Protein AF-A0A5E4L149-F1 (afdb_monomer_lite)

pLDDT: mean 84.75, std 7.51, range [49.41, 94.06]

Sequence (119 aa):
MISSSHLLYGTLYGFGNYLLVMFIYLGIAVGMHELGHILFAKYHRLEYRILFEKGNLRIAADWEKLGSKKVYGNMLGIVFGLLPVVIAGWLYHTPIFLLLYLFACYDDFGAVVKELQKF

Foldseek 3Di:
DCPPVNVVVVVVVVVVVLVVLLVVLLVVLLVQLQVLLVVVCVVVVWDWDFDQPPNHTHIDTPLVVVPVCSLVSLVSSNVRSVVSVVVSCVVPVCPVSVVSNCVNSVVSVVVNVVVVVVD

Radius of gyration: 18.38 Å; chains: 1; bounding box: 43×29×63 Å

Secondary structure (DSSP, 8-state):
---HHHHHHHHHHHHHHHHHHHHHHHHHHHHHHHHHHHHHHHHTT--EEEEEETTEEEEEE-GGGGGGGHHHHHHHHHHHHHHHHHHHHHHH--HHHHHHHHHHTHHHHHHHHHHHTT-

Structure (mmCIF, N/CA/C/O backbone):
data_AF-A0A5E4L149-F1
#
_entry.id   AF-A0A5E4L149-F1
#
loop_
_atom_site.group_PDB
_atom_site.id
_atom_site.type_symbol
_atom_site.label_atom_id
_atom_site.label_alt_id
_atom_site.label_comp_id
_atom_site.label_asym_id
_atom_site.label_entity_id
_atom_site.label_seq_id
_atom_site.pdbx_PDB_ins_code
_atom_site.Cartn_x
_atom_site.Cartn_y
_atom_site.Cartn_z
_atom_site.occupancy
_atom_site.B_iso_or_equiv
_atom_site.auth_seq_id
_atom_site.auth_comp_id
_atom_site.auth_asym_id
_atom_site.auth_atom_id
_atom_site.pdbx_PDB_model_num
ATOM 1 N N . MET A 1 1 ? 20.214 4.523 -41.332 1.00 49.41 1 MET A N 1
ATOM 2 C CA . MET A 1 1 ? 19.079 3.624 -41.024 1.00 49.41 1 MET A CA 1
ATOM 3 C C . MET A 1 1 ? 19.344 2.988 -39.672 1.00 49.41 1 MET A C 1
ATOM 5 O O . MET A 1 1 ? 20.325 2.267 -39.551 1.00 49.41 1 MET A O 1
ATOM 9 N N . ILE A 1 2 ? 18.544 3.293 -38.649 1.00 55.44 2 ILE A N 1
ATOM 10 C CA . ILE A 1 2 ? 18.578 2.530 -37.393 1.00 55.44 2 ILE A CA 1
ATOM 11 C C . ILE A 1 2 ? 17.989 1.157 -37.725 1.00 55.44 2 ILE A C 1
ATOM 13 O O . ILE A 1 2 ? 16.861 1.086 -38.209 1.00 55.44 2 ILE A O 1
ATOM 17 N N . SER A 1 3 ? 18.773 0.090 -37.555 1.00 68.56 3 SER A N 1
ATOM 18 C CA . SER A 1 3 ? 18.294 -1.278 -37.787 1.00 68.56 3 SER A CA 1
ATOM 19 C C . SER A 1 3 ? 17.067 -1.547 -36.916 1.00 68.56 3 SER A C 1
ATOM 21 O O . SER A 1 3 ? 17.052 -1.184 -35.739 1.00 68.56 3 SER A O 1
ATOM 23 N N . SER A 1 4 ? 16.059 -2.221 -37.463 1.00 70.56 4 SER A N 1
ATOM 24 C CA . SER A 1 4 ? 14.845 -2.641 -36.750 1.00 70.56 4 SER A CA 1
ATOM 25 C C . SER A 1 4 ? 15.167 -3.429 -35.472 1.00 70.56 4 SER A C 1
ATOM 27 O O . SER A 1 4 ? 14.435 -3.339 -34.490 1.00 70.56 4 SER A O 1
ATOM 29 N N . SER A 1 5 ? 16.308 -4.129 -35.444 1.00 72.19 5 SER A N 1
ATOM 30 C CA . SER A 1 5 ? 16.833 -4.779 -34.241 1.00 72.19 5 SER A CA 1
ATOM 31 C C . SER A 1 5 ? 17.185 -3.781 -33.129 1.00 72.19 5 SER A C 1
ATOM 33 O O . SER A 1 5 ? 16.798 -3.998 -31.987 1.00 72.19 5 SER A O 1
ATOM 35 N N . HIS A 1 6 ? 17.839 -2.654 -33.432 1.00 73.69 6 HIS A N 1
ATOM 36 C CA . HIS A 1 6 ? 18.181 -1.628 -32.434 1.00 73.69 6 HIS A CA 1
ATOM 37 C C . HIS A 1 6 ? 16.946 -0.940 -31.841 1.00 73.69 6 HIS A C 1
ATOM 39 O O . HIS A 1 6 ? 16.931 -0.647 -30.646 1.00 73.69 6 HIS A O 1
ATOM 45 N N . LEU A 1 7 ? 15.904 -0.728 -32.650 1.00 77.94 7 LEU A N 1
ATOM 46 C CA . LEU A 1 7 ? 14.608 -0.240 -32.171 1.00 77.94 7 LEU A CA 1
ATOM 47 C C . LEU A 1 7 ? 13.953 -1.247 -31.218 1.00 77.94 7 LEU A C 1
ATOM 49 O O . LEU A 1 7 ? 13.569 -0.872 -30.115 1.00 77.94 7 LEU A O 1
ATOM 53 N N . LEU A 1 8 ? 13.909 -2.529 -31.594 1.00 84.31 8 LEU A N 1
ATOM 54 C CA . LEU A 1 8 ? 13.348 -3.595 -30.761 1.00 84.31 8 LEU A CA 1
ATOM 55 C C . LEU A 1 8 ? 14.079 -3.724 -29.413 1.00 84.31 8 LEU A C 1
ATOM 57 O O . LEU A 1 8 ? 13.435 -3.773 -28.367 1.00 84.31 8 LEU A O 1
ATOM 61 N N . TYR A 1 9 ? 15.417 -3.737 -29.424 1.00 84.38 9 TYR A N 1
ATOM 62 C CA . TYR A 1 9 ? 16.218 -3.805 -28.198 1.00 84.38 9 TYR A CA 1
ATOM 63 C C . TYR A 1 9 ? 15.998 -2.582 -27.304 1.00 84.38 9 TYR A C 1
ATOM 65 O O . TYR A 1 9 ? 15.835 -2.740 -26.096 1.00 84.38 9 TYR A O 1
ATOM 73 N N . GLY A 1 10 ? 15.940 -1.379 -27.884 1.00 82.44 10 GLY A N 1
ATOM 74 C CA . GLY A 1 10 ? 15.657 -0.153 -27.139 1.00 82.44 10 GLY A CA 1
ATOM 75 C C . GLY A 1 10 ? 14.277 -0.175 -26.479 1.00 82.44 10 GLY A C 1
ATOM 76 O O . GLY A 1 10 ? 14.153 0.155 -25.299 1.00 82.44 10 GLY A O 1
ATOM 77 N N . THR A 1 11 ? 13.248 -0.631 -27.200 1.00 85.38 11 THR A N 1
ATOM 78 C CA . THR A 1 11 ? 11.885 -0.753 -26.663 1.00 85.38 11 THR A CA 1
ATOM 79 C C . THR A 1 11 ? 11.797 -1.799 -25.554 1.00 85.38 11 THR A C 1
ATOM 81 O O . THR A 1 11 ? 11.227 -1.515 -24.503 1.00 85.38 11 THR A O 1
ATOM 84 N N . LEU A 1 12 ? 12.387 -2.985 -25.742 1.00 89.06 12 LEU A N 1
ATOM 85 C CA . LEU A 1 12 ? 12.387 -4.042 -24.724 1.00 89.06 12 LEU A CA 1
ATOM 86 C C . LEU A 1 12 ? 13.146 -3.624 -23.463 1.00 89.06 12 LEU A C 1
ATOM 88 O O . LEU A 1 12 ? 12.686 -3.890 -22.356 1.00 89.06 12 LEU A O 1
ATOM 92 N N . TYR A 1 13 ? 14.275 -2.935 -23.619 1.00 87.56 13 TYR A N 1
ATOM 93 C CA . TYR A 1 13 ? 15.050 -2.418 -22.496 1.00 87.56 13 TYR A CA 1
ATOM 94 C C . TYR A 1 13 ? 14.277 -1.346 -21.716 1.00 87.56 13 TYR A C 1
ATOM 96 O O . TYR A 1 13 ? 14.188 -1.412 -20.490 1.00 87.56 13 TYR A O 1
ATOM 104 N N . GLY A 1 14 ? 13.655 -0.393 -22.421 1.00 84.81 14 GLY A N 1
ATOM 105 C CA . GLY A 1 14 ? 12.804 0.623 -21.801 1.00 84.81 14 GLY A CA 1
ATOM 106 C C . GLY A 1 14 ? 11.612 0.013 -21.060 1.00 84.81 14 GLY A C 1
ATOM 107 O O . GLY A 1 14 ? 11.343 0.375 -19.916 1.00 84.81 14 GLY A O 1
ATOM 108 N N . PHE A 1 15 ? 10.947 -0.968 -21.673 1.00 86.81 15 PHE A N 1
ATOM 109 C CA . PHE A 1 15 ? 9.833 -1.684 -21.056 1.00 86.81 15 PHE A CA 1
ATOM 110 C C . PHE A 1 15 ? 10.268 -2.516 -19.840 1.00 86.81 15 PHE A C 1
ATOM 112 O O . PHE A 1 15 ? 9.608 -2.484 -18.805 1.00 86.81 15 PHE A O 1
ATOM 119 N N . GLY A 1 16 ? 11.405 -3.211 -19.917 1.00 87.88 16 GLY A N 1
ATOM 120 C CA . GLY A 1 16 ? 11.958 -3.966 -18.791 1.00 87.88 16 GLY A CA 1
ATOM 121 C C . GLY A 1 16 ? 12.297 -3.070 -17.597 1.00 87.88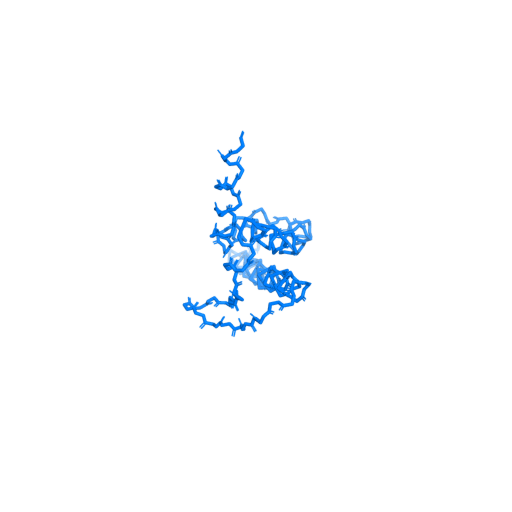 16 GLY A C 1
ATOM 122 O O . GLY A 1 16 ? 11.913 -3.376 -16.470 1.00 87.88 16 GLY A O 1
ATOM 123 N N . ASN A 1 17 ? 12.936 -1.923 -17.843 1.00 87.06 17 ASN A N 1
ATOM 124 C CA . ASN A 1 17 ? 13.211 -0.936 -16.796 1.00 87.06 17 ASN A CA 1
ATOM 125 C C . ASN A 1 17 ? 11.924 -0.368 -16.190 1.00 87.06 17 ASN A C 1
ATOM 127 O O . ASN A 1 17 ? 11.839 -0.221 -14.973 1.00 87.06 17 ASN A O 1
ATOM 131 N N . TYR A 1 18 ? 10.911 -0.095 -17.016 1.00 85.06 18 TYR A N 1
ATOM 132 C CA . TYR A 1 18 ? 9.597 0.339 -16.545 1.00 85.06 18 TYR A CA 1
ATOM 133 C C . TYR A 1 18 ? 8.971 -0.686 -15.589 1.00 85.06 18 TYR A C 1
ATOM 135 O O . TYR A 1 18 ? 8.551 -0.327 -14.489 1.00 85.06 18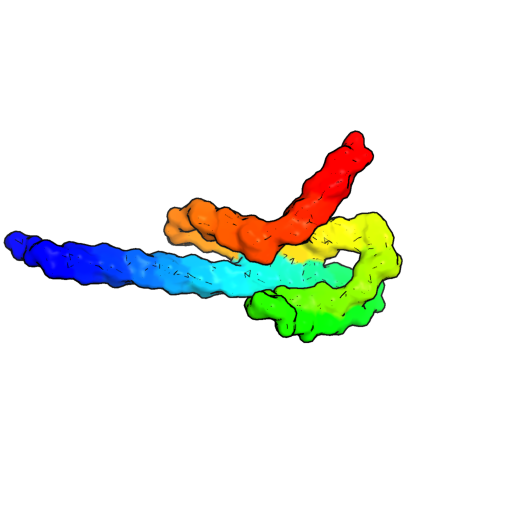 TYR A O 1
ATOM 143 N N . LEU A 1 19 ? 8.966 -1.971 -15.967 1.00 87.75 19 LEU A N 1
ATOM 144 C CA . LEU A 1 19 ? 8.449 -3.051 -15.122 1.00 87.75 19 LEU A CA 1
ATOM 145 C C . LEU A 1 19 ? 9.236 -3.199 -13.815 1.00 87.75 19 LEU A C 1
ATOM 147 O O . LEU A 1 19 ? 8.633 -3.406 -12.763 1.00 87.75 19 LEU A O 1
ATOM 151 N N . LEU A 1 20 ? 10.564 -3.070 -13.861 1.00 88.94 20 LEU A N 1
ATOM 152 C CA . LEU A 1 20 ? 11.414 -3.163 -12.675 1.00 88.94 20 LEU A CA 1
ATOM 153 C C . LEU A 1 20 ? 11.137 -2.022 -11.689 1.00 88.94 20 LEU A C 1
ATOM 155 O O . LEU A 1 20 ? 10.948 -2.271 -10.499 1.00 88.94 20 LEU A O 1
ATOM 159 N N . VAL A 1 21 ? 11.070 -0.781 -12.181 1.00 86.75 21 VAL A N 1
ATOM 160 C CA . VAL A 1 21 ? 10.717 0.390 -11.363 1.00 86.75 21 VAL A CA 1
ATOM 161 C C . VAL A 1 21 ? 9.339 0.193 -10.740 1.00 86.75 21 VAL A C 1
ATOM 163 O O . VAL A 1 21 ? 9.172 0.378 -9.536 1.00 86.75 21 VAL A O 1
ATOM 166 N N . MET A 1 22 ? 8.368 -0.253 -11.537 1.00 86.38 22 MET A N 1
ATOM 167 C CA . MET A 1 22 ? 7.018 -0.541 -11.065 1.00 86.38 22 MET A CA 1
ATOM 168 C C . MET A 1 22 ? 7.020 -1.590 -9.943 1.00 86.38 22 MET A C 1
ATOM 170 O O . MET A 1 22 ? 6.383 -1.384 -8.916 1.00 86.38 22 MET A O 1
ATOM 174 N N . PHE A 1 23 ? 7.770 -2.684 -10.090 1.00 87.38 23 PHE A N 1
ATOM 175 C CA . PHE A 1 23 ? 7.872 -3.722 -9.062 1.00 87.38 23 PHE A CA 1
ATOM 176 C C . PHE A 1 23 ? 8.484 -3.199 -7.754 1.00 87.38 23 PHE A C 1
ATOM 178 O O . PHE A 1 23 ? 7.941 -3.450 -6.677 1.00 87.38 23 PHE A O 1
ATOM 185 N N . ILE A 1 24 ? 9.576 -2.431 -7.839 1.00 89.44 24 ILE A N 1
ATOM 186 C CA . ILE A 1 24 ? 10.251 -1.855 -6.665 1.00 89.44 24 ILE A CA 1
ATOM 187 C C . ILE A 1 24 ? 9.298 -0.947 -5.892 1.00 89.44 24 ILE A C 1
ATOM 189 O O . ILE A 1 24 ? 9.123 -1.118 -4.685 1.00 89.44 24 ILE A O 1
ATOM 193 N N . TYR A 1 25 ? 8.652 -0.005 -6.580 1.00 88.25 25 TYR A N 1
ATOM 194 C CA . TYR A 1 25 ? 7.722 0.890 -5.910 1.00 88.25 25 TYR A CA 1
ATOM 195 C C . TYR A 1 25 ? 6.529 0.125 -5.341 1.00 88.25 25 TYR A C 1
ATOM 197 O O . TYR A 1 25 ? 6.051 0.508 -4.275 1.00 88.25 25 TYR A O 1
ATOM 205 N N . LEU A 1 26 ? 6.043 -0.942 -5.999 1.00 89.31 26 LEU A N 1
ATOM 206 C CA . LEU A 1 26 ? 4.907 -1.722 -5.489 1.00 89.31 26 LEU A CA 1
ATOM 207 C C . LEU A 1 26 ? 5.270 -2.363 -4.153 1.00 89.31 26 LEU A C 1
ATOM 209 O O . LEU A 1 26 ? 4.501 -2.279 -3.200 1.00 89.31 26 LEU A O 1
ATOM 213 N N . GLY A 1 27 ? 6.472 -2.937 -4.072 1.00 89.38 27 GLY A N 1
ATOM 214 C CA . GLY A 1 27 ? 7.009 -3.480 -2.830 1.00 89.38 27 GLY A CA 1
ATOM 215 C C . GLY A 1 27 ? 7.102 -2.423 -1.728 1.00 89.38 27 GLY A C 1
ATOM 216 O O . GLY A 1 27 ? 6.700 -2.686 -0.597 1.00 89.38 27 GLY A O 1
ATOM 217 N N . ILE A 1 28 ? 7.560 -1.209 -2.054 1.00 91.38 28 ILE A N 1
ATOM 218 C CA . ILE A 1 28 ? 7.614 -0.094 -1.094 1.00 91.38 28 ILE A CA 1
ATOM 219 C C . ILE A 1 28 ? 6.203 0.317 -0.650 1.00 91.38 28 ILE A C 1
ATOM 221 O O . ILE A 1 28 ? 5.977 0.507 0.542 1.00 91.38 28 ILE A O 1
ATOM 225 N N . ALA A 1 29 ? 5.250 0.428 -1.579 1.00 91.69 29 ALA A N 1
ATOM 226 C CA . ALA A 1 29 ? 3.864 0.792 -1.291 1.00 91.69 29 ALA A CA 1
ATOM 227 C C . ALA A 1 29 ? 3.198 -0.216 -0.348 1.00 91.69 29 ALA A C 1
ATOM 229 O O . ALA A 1 29 ? 2.639 0.179 0.671 1.00 91.69 29 ALA A O 1
ATOM 230 N N . VAL A 1 30 ? 3.317 -1.514 -0.642 1.00 90.25 30 VAL A N 1
ATOM 231 C CA . VAL A 1 30 ? 2.793 -2.587 0.216 1.00 90.25 30 VAL A CA 1
ATOM 232 C C . VAL A 1 30 ? 3.520 -2.610 1.563 1.00 90.25 30 VAL A C 1
ATOM 234 O O . VAL A 1 30 ? 2.885 -2.711 2.606 1.00 90.25 30 VAL A O 1
ATOM 237 N N . GLY A 1 31 ? 4.843 -2.430 1.580 1.00 90.69 31 GLY A N 1
ATOM 238 C CA . GLY A 1 31 ? 5.602 -2.339 2.827 1.00 90.69 31 GLY A CA 1
ATOM 239 C C . GLY A 1 31 ? 5.143 -1.176 3.712 1.00 90.69 31 GLY A C 1
ATOM 240 O O . GLY A 1 31 ? 4.942 -1.351 4.912 1.00 90.69 31 GLY A O 1
ATOM 241 N N . MET A 1 32 ? 4.921 0.004 3.128 1.00 94.06 32 MET A N 1
ATOM 242 C CA . MET A 1 32 ? 4.376 1.157 3.849 1.00 94.06 32 MET A CA 1
ATOM 243 C C . MET A 1 32 ? 2.928 0.938 4.285 1.00 94.06 32 MET A C 1
ATOM 245 O O . MET A 1 32 ? 2.564 1.348 5.385 1.00 94.06 32 MET A O 1
ATOM 249 N N . HIS A 1 33 ? 2.124 0.252 3.477 1.00 93.88 33 HIS A N 1
ATOM 250 C CA . HIS A 1 33 ? 0.767 -0.133 3.840 1.00 93.88 33 HIS A CA 1
ATOM 251 C C . HIS A 1 33 ? 0.744 -0.987 5.116 1.00 93.88 33 HIS A C 1
ATOM 253 O O . HIS A 1 33 ? 0.089 -0.630 6.096 1.00 93.88 33 HIS A O 1
ATOM 259 N N . GLU A 1 34 ? 1.543 -2.055 5.157 1.00 90.94 34 GLU A N 1
ATOM 260 C CA . GLU A 1 34 ? 1.665 -2.909 6.342 1.00 90.94 34 GLU A CA 1
ATOM 261 C C . GLU A 1 34 ? 2.276 -2.154 7.538 1.00 90.94 34 GLU A C 1
ATOM 263 O O . GLU A 1 34 ? 1.876 -2.372 8.682 1.00 90.94 34 GLU A O 1
ATOM 268 N N . LEU A 1 35 ? 3.186 -1.198 7.308 1.00 91.81 35 LEU A N 1
ATOM 269 C CA . LEU A 1 35 ? 3.671 -0.303 8.367 1.00 91.81 35 LEU A CA 1
ATOM 270 C C . LEU A 1 35 ? 2.542 0.542 8.977 1.00 91.81 35 LEU A C 1
ATOM 272 O O . LEU A 1 35 ? 2.543 0.753 10.190 1.00 91.81 35 LEU A O 1
ATOM 276 N N . GLY A 1 36 ? 1.566 0.987 8.181 1.00 92.19 36 GLY A N 1
ATOM 277 C CA . GLY A 1 36 ? 0.363 1.652 8.684 1.00 92.19 36 GLY A CA 1
ATOM 278 C C . GLY A 1 36 ? -0.419 0.759 9.653 1.00 92.19 36 GLY A C 1
ATOM 279 O O . GLY A 1 36 ? -0.748 1.190 10.761 1.00 92.19 36 GLY A O 1
ATOM 280 N N . HIS A 1 37 ? -0.616 -0.516 9.304 1.00 91.25 37 HIS A N 1
ATOM 281 C CA . HIS A 1 37 ? -1.240 -1.504 10.195 1.00 91.25 37 HIS A CA 1
ATOM 282 C C . HIS A 1 37 ? -0.449 -1.710 11.491 1.00 91.25 37 HIS A C 1
ATOM 284 O O . HIS A 1 37 ? -1.034 -1.712 12.577 1.00 91.25 37 HIS A O 1
ATOM 290 N N . ILE A 1 38 ? 0.884 -1.811 11.409 1.00 90.88 38 ILE A N 1
ATOM 291 C CA . ILE A 1 38 ? 1.763 -1.922 12.588 1.00 90.88 38 ILE A CA 1
ATOM 292 C C .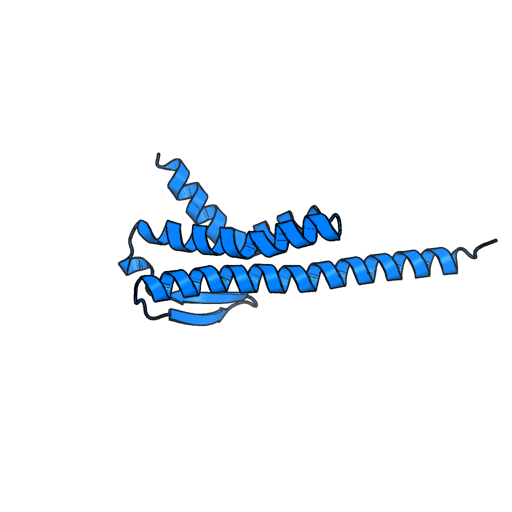 ILE A 1 38 ? 1.616 -0.704 13.500 1.00 90.88 38 ILE A C 1
ATOM 294 O O . ILE A 1 38 ? 1.474 -0.851 14.716 1.00 90.88 38 ILE A O 1
ATOM 298 N N . LEU A 1 39 ? 1.671 0.505 12.934 1.00 91.56 39 LEU A N 1
ATOM 299 C CA . LEU A 1 39 ? 1.572 1.744 13.702 1.00 91.56 39 LEU A CA 1
ATOM 300 C C . LEU A 1 39 ? 0.227 1.838 14.419 1.00 91.56 39 LEU A C 1
ATOM 302 O O . LEU A 1 39 ? 0.192 2.185 15.601 1.00 91.56 39 LEU A O 1
ATOM 306 N N . PHE A 1 40 ? -0.859 1.465 13.744 1.00 92.56 40 PHE A N 1
ATOM 307 C CA . PHE A 1 40 ? -2.189 1.449 14.337 1.00 92.56 40 PHE A CA 1
ATOM 308 C C . PHE A 1 40 ? -2.315 0.403 15.456 1.00 92.56 40 PHE A C 1
ATOM 310 O O . PHE A 1 40 ? -2.772 0.723 16.556 1.00 92.56 40 PHE A O 1
ATOM 317 N N . ALA A 1 41 ? -1.838 -0.826 15.226 1.00 90.12 41 ALA A N 1
ATOM 318 C CA . ALA A 1 41 ? -1.815 -1.876 16.243 1.00 90.12 41 ALA A CA 1
ATOM 319 C C . ALA A 1 41 ? -1.003 -1.450 17.477 1.00 90.12 41 ALA A C 1
ATOM 321 O O . ALA A 1 41 ? -1.469 -1.581 18.611 1.00 90.12 41 ALA A O 1
ATOM 322 N N . LYS A 1 42 ? 0.179 -0.855 17.266 1.00 90.62 42 LYS A N 1
ATOM 323 C CA . LYS A 1 42 ? 1.045 -0.347 18.337 1.00 90.62 42 LYS A CA 1
ATOM 324 C C . LYS A 1 42 ? 0.396 0.803 19.107 1.00 90.62 42 LYS A C 1
ATOM 326 O O . LYS A 1 42 ? 0.466 0.813 20.336 1.00 90.62 42 LYS A O 1
ATOM 331 N N . TYR A 1 43 ? -0.252 1.743 18.417 1.00 91.94 43 TYR A N 1
ATOM 332 C CA . TYR A 1 43 ? -0.978 2.852 19.045 1.00 91.94 43 TYR A CA 1
ATOM 333 C C . TYR A 1 43 ? -2.082 2.346 19.983 1.00 91.94 43 TYR A C 1
ATOM 335 O O . TYR A 1 43 ? -2.238 2.847 21.097 1.00 91.94 43 TYR A O 1
ATOM 343 N N . HIS A 1 44 ? -2.781 1.285 19.580 1.00 90.06 44 HIS A N 1
ATOM 344 C CA . HIS A 1 44 ? -3.822 0.642 20.380 1.00 90.06 44 HIS A CA 1
ATOM 345 C C . HIS A 1 44 ? -3.319 -0.443 21.344 1.00 90.06 44 HIS A C 1
ATOM 347 O O . HIS A 1 44 ? -4.134 -1.102 21.987 1.00 90.06 44 HIS A O 1
ATOM 353 N N . ARG A 1 45 ? -1.995 -0.607 21.491 1.00 89.75 45 ARG A N 1
ATOM 354 C CA . ARG A 1 45 ? -1.358 -1.623 22.352 1.00 89.75 45 ARG A CA 1
ATOM 355 C C . ARG A 1 45 ? -1.836 -3.051 22.065 1.00 89.75 45 ARG A C 1
ATOM 357 O O . ARG A 1 45 ? -1.944 -3.868 22.976 1.00 89.75 45 ARG A O 1
ATOM 364 N N . LEU A 1 46 ? -2.129 -3.346 20.803 1.00 89.00 46 LEU A N 1
ATOM 365 C CA . LEU A 1 46 ? -2.436 -4.698 20.363 1.00 89.00 46 LEU A CA 1
ATOM 366 C C . LEU A 1 46 ? -1.143 -5.476 20.143 1.00 89.00 46 LEU A C 1
ATOM 368 O O . LEU A 1 46 ? -0.179 -4.960 19.573 1.00 89.00 46 LEU A O 1
ATOM 372 N N . GLU A 1 47 ? -1.147 -6.742 20.549 1.00 86.88 47 GLU A N 1
ATOM 373 C CA . GLU A 1 47 ? -0.142 -7.686 20.078 1.00 86.88 47 GLU A CA 1
ATOM 374 C C . GLU A 1 47 ? -0.382 -7.946 18.591 1.00 86.88 47 GLU A C 1
ATOM 376 O O . GLU A 1 47 ? -1.494 -8.288 18.178 1.00 86.88 47 GLU A O 1
ATOM 381 N N . TYR A 1 48 ? 0.662 -7.762 17.787 1.00 86.31 48 TYR A N 1
ATOM 382 C CA . TYR A 1 48 ? 0.639 -8.044 16.361 1.00 86.31 48 TYR A CA 1
ATOM 383 C C . TYR A 1 48 ? 1.767 -9.006 15.997 1.00 86.31 48 TYR A C 1
ATOM 385 O O . TYR A 1 48 ? 2.827 -9.032 16.626 1.00 86.31 48 TYR A O 1
ATOM 393 N N . ARG A 1 49 ? 1.531 -9.808 14.964 1.00 87.25 49 ARG A N 1
ATOM 394 C CA . ARG A 1 49 ? 2.498 -10.722 14.365 1.00 87.25 49 ARG A CA 1
ATOM 395 C C . ARG A 1 49 ? 2.583 -10.429 12.879 1.00 87.25 49 ARG A C 1
ATOM 397 O O . ARG A 1 49 ? 1.567 -10.228 12.217 1.00 87.25 49 ARG A O 1
ATOM 404 N N . ILE A 1 50 ? 3.806 -10.420 12.368 1.00 86.00 50 ILE A N 1
ATOM 405 C CA . ILE A 1 50 ? 4.064 -10.335 10.935 1.00 86.00 50 ILE A CA 1
ATOM 406 C C . ILE A 1 50 ? 3.985 -11.760 10.398 1.00 86.00 50 ILE A C 1
ATOM 408 O O . ILE A 1 50 ? 4.775 -12.614 10.800 1.00 86.00 50 ILE A O 1
ATOM 412 N N . LEU A 1 51 ? 3.005 -12.027 9.543 1.00 86.44 51 LEU A N 1
ATOM 413 C CA . LEU A 1 51 ? 2.804 -13.326 8.917 1.00 86.44 51 LEU A CA 1
ATOM 414 C C . LEU A 1 51 ? 3.076 -13.216 7.421 1.00 86.44 51 LEU A C 1
ATOM 416 O O . LEU A 1 51 ? 2.790 -12.197 6.795 1.00 86.44 51 LEU A O 1
ATOM 420 N N . PHE A 1 52 ? 3.629 -14.281 6.852 1.00 80.56 52 PHE A N 1
ATOM 421 C CA . PHE A 1 52 ? 3.776 -14.419 5.412 1.00 80.56 52 PHE A CA 1
ATOM 422 C C . PHE A 1 52 ? 2.841 -15.533 4.950 1.00 80.56 52 PHE A C 1
ATOM 424 O O . PHE A 1 52 ? 3.129 -16.714 5.140 1.00 80.56 52 PHE A O 1
ATOM 431 N N . GLU A 1 53 ? 1.692 -15.162 4.393 1.00 76.12 53 GLU A N 1
ATOM 432 C CA . GLU A 1 53 ? 0.658 -16.106 3.974 1.00 76.12 53 GLU A CA 1
ATOM 433 C C . GLU A 1 53 ? 0.349 -15.923 2.491 1.00 76.12 53 GLU A C 1
ATOM 435 O O . GLU A 1 53 ? 0.106 -14.815 2.020 1.00 76.12 53 GLU A O 1
ATOM 440 N N . LYS A 1 54 ? 0.349 -17.033 1.740 1.00 71.88 54 LYS A N 1
ATOM 441 C CA . LYS A 1 54 ? 0.013 -17.068 0.303 1.00 71.88 54 LYS A CA 1
ATOM 442 C C . LYS A 1 54 ? 0.830 -16.094 -0.567 1.00 71.88 54 LYS A C 1
ATOM 444 O O . LYS A 1 54 ? 0.338 -15.623 -1.585 1.00 71.88 54 LYS A O 1
ATOM 449 N N . GLY A 1 55 ? 2.075 -15.811 -0.182 1.00 69.56 55 GLY A N 1
ATOM 450 C CA . GLY A 1 55 ? 2.950 -14.885 -0.909 1.00 69.56 55 GLY A CA 1
ATOM 451 C C . GLY A 1 55 ? 2.786 -13.411 -0.528 1.00 69.56 55 GLY A C 1
ATOM 452 O O . GLY A 1 55 ? 3.499 -12.581 -1.083 1.00 69.56 55 GLY A O 1
ATOM 453 N N . ASN A 1 56 ? 1.909 -13.089 0.430 1.00 67.12 56 ASN A N 1
ATOM 454 C CA . ASN A 1 56 ? 1.690 -11.732 0.919 1.00 67.12 56 ASN A CA 1
ATOM 455 C C . ASN A 1 56 ? 2.213 -11.575 2.353 1.00 67.12 56 ASN A C 1
ATOM 457 O O . ASN A 1 56 ? 1.994 -12.435 3.212 1.00 67.12 56 ASN A O 1
ATOM 461 N N . LEU A 1 57 ? 2.883 -10.451 2.613 1.00 73.50 57 LEU A N 1
ATOM 462 C CA . LEU A 1 57 ? 3.187 -10.000 3.968 1.00 73.50 57 LEU A CA 1
ATOM 463 C C . LEU A 1 57 ? 1.898 -9.431 4.570 1.00 73.50 57 LEU A C 1
ATOM 465 O O . LEU A 1 57 ? 1.289 -8.559 3.958 1.00 73.50 57 LEU A O 1
ATOM 469 N N . ARG A 1 58 ? 1.482 -9.920 5.738 1.00 76.81 58 ARG A N 1
ATOM 470 C CA . ARG A 1 58 ? 0.273 -9.454 6.418 1.00 76.81 58 ARG A CA 1
ATOM 471 C C . ARG A 1 58 ? 0.515 -9.261 7.904 1.00 76.81 58 ARG A C 1
ATOM 473 O O . ARG A 1 58 ? 1.098 -10.120 8.569 1.00 76.81 58 ARG A O 1
ATOM 480 N N . ILE A 1 59 ? -0.010 -8.171 8.450 1.00 83.00 59 ILE A N 1
ATOM 481 C CA . ILE A 1 59 ? -0.031 -7.935 9.894 1.00 83.00 59 ILE A CA 1
ATOM 482 C C . ILE A 1 59 ? -1.295 -8.530 10.517 1.00 83.00 59 ILE A C 1
ATOM 484 O O . ILE A 1 59 ? -2.411 -8.030 10.357 1.00 83.00 59 ILE A O 1
ATOM 488 N N . ALA A 1 60 ? -1.116 -9.613 11.268 1.00 82.69 60 ALA A N 1
ATOM 489 C CA . ALA A 1 60 ? -2.166 -10.188 12.093 1.00 82.69 60 ALA A CA 1
ATOM 490 C C . ALA A 1 60 ? -2.115 -9.559 13.485 1.00 82.69 60 ALA A C 1
ATOM 492 O O . ALA A 1 60 ? -1.148 -9.745 14.220 1.00 82.69 60 ALA A O 1
ATOM 493 N N . ALA A 1 61 ? -3.163 -8.835 13.858 1.00 83.50 61 ALA A N 1
ATOM 494 C CA . ALA A 1 61 ? -3.388 -8.375 15.220 1.00 83.50 61 ALA A CA 1
ATOM 495 C C . ALA A 1 61 ? -4.770 -8.842 15.684 1.00 83.50 61 ALA A C 1
ATOM 497 O O . ALA A 1 61 ? -5.607 -9.244 14.871 1.00 83.50 61 ALA A O 1
ATOM 498 N N . ASP A 1 62 ? -5.020 -8.777 16.990 1.00 84.25 62 ASP A N 1
ATOM 499 C CA . ASP A 1 62 ? -6.347 -9.016 17.562 1.00 84.25 62 ASP A CA 1
ATOM 500 C C . ASP A 1 62 ? -7.277 -7.828 17.256 1.00 84.25 62 ASP A C 1
ATOM 502 O O . ASP A 1 62 ? -7.589 -6.985 18.100 1.00 84.25 62 ASP A O 1
ATOM 506 N N . TRP A 1 63 ? -7.654 -7.722 15.982 1.00 81.94 63 TRP A N 1
ATOM 507 C CA . TRP A 1 63 ? -8.470 -6.643 15.443 1.00 81.94 63 TRP A CA 1
ATOM 508 C C . TRP A 1 63 ? -9.895 -6.647 16.014 1.00 81.94 63 TRP A C 1
ATOM 510 O O . TRP A 1 63 ? -10.568 -5.619 15.966 1.00 81.94 63 TRP A O 1
ATOM 520 N N . GLU A 1 64 ? -10.366 -7.774 16.557 1.00 81.56 64 GLU A N 1
ATOM 521 C CA . GLU A 1 64 ? -11.711 -7.903 17.131 1.00 81.56 64 GLU A CA 1
ATOM 522 C C . GLU A 1 64 ? -11.872 -7.063 18.399 1.00 81.56 64 GLU A C 1
ATOM 524 O O . GLU A 1 64 ? -12.926 -6.457 18.601 1.00 81.56 64 GLU A O 1
ATOM 529 N N . LYS A 1 65 ? -10.797 -6.894 19.183 1.00 83.81 65 LYS A N 1
ATOM 530 C CA . LYS A 1 65 ? -10.769 -5.980 20.341 1.00 83.81 65 LYS A CA 1
ATOM 531 C C . LYS A 1 65 ? -11.108 -4.529 19.998 1.00 83.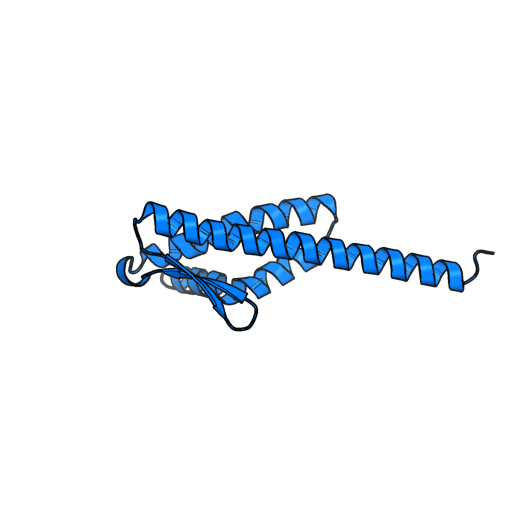81 65 LYS A C 1
ATOM 533 O O . LYS A 1 65 ? -11.481 -3.761 20.882 1.00 83.81 65 LYS A O 1
ATOM 538 N N . LEU A 1 66 ? -10.959 -4.131 18.736 1.00 83.56 66 LEU A N 1
ATOM 539 C CA . LEU A 1 66 ? -11.217 -2.767 18.283 1.00 83.56 66 LEU A CA 1
ATOM 540 C C . LEU A 1 66 ? -12.646 -2.550 17.776 1.00 83.56 66 LEU A C 1
ATOM 542 O O . LEU A 1 66 ? -13.043 -1.396 17.596 1.00 83.56 66 LEU A O 1
ATOM 546 N N . GLY A 1 67 ? -13.416 -3.616 17.537 1.00 84.06 67 GLY A N 1
ATOM 547 C CA . GLY A 1 67 ? -14.754 -3.523 16.952 1.00 84.06 67 GLY A CA 1
ATOM 548 C C . GLY A 1 67 ? -14.758 -2.692 15.663 1.00 84.06 67 GLY A C 1
ATOM 549 O O . GLY A 1 67 ? -13.972 -2.936 14.746 1.00 84.06 67 GLY A O 1
ATOM 550 N N . SER A 1 68 ? -15.601 -1.656 15.608 1.00 82.19 68 SER A N 1
ATOM 551 C CA . SER A 1 68 ? -15.698 -0.746 14.454 1.00 82.19 68 SER A CA 1
ATOM 552 C C . SER A 1 68 ? -14.420 0.055 14.182 1.00 82.19 68 SER A C 1
ATOM 554 O O . SER A 1 68 ? -14.181 0.468 13.049 1.00 82.19 68 SER A O 1
ATOM 556 N N . LYS A 1 69 ? -13.537 0.232 15.177 1.00 83.81 69 LYS A N 1
ATOM 557 C CA . LYS A 1 69 ? -12.297 1.005 14.998 1.00 83.81 69 LYS A CA 1
ATOM 558 C C . LYS A 1 69 ? -11.275 0.312 14.100 1.00 83.81 69 LYS A C 1
ATOM 560 O O . LYS A 1 69 ? -10.353 0.973 13.632 1.00 83.81 69 LYS A O 1
ATOM 565 N N . LYS A 1 70 ? -11.444 -0.985 13.815 1.00 85.38 70 LYS A N 1
ATOM 566 C CA . LYS A 1 70 ? -10.612 -1.734 12.861 1.00 85.38 70 LYS A CA 1
ATOM 567 C C . LYS A 1 70 ? -10.516 -1.038 11.499 1.00 85.38 70 LYS A C 1
ATOM 569 O O . LYS A 1 70 ? -9.456 -1.045 10.884 1.00 85.38 70 LYS A O 1
ATOM 574 N N . VAL A 1 71 ? -11.599 -0.397 11.055 1.00 88.19 71 VAL A N 1
ATOM 575 C CA . VAL A 1 71 ? -11.652 0.304 9.764 1.00 88.19 71 VAL A CA 1
ATOM 576 C C . VAL A 1 71 ? -10.622 1.431 9.695 1.00 88.19 71 VAL A C 1
ATOM 578 O O . VAL A 1 71 ? -10.012 1.624 8.648 1.00 88.19 71 VAL A O 1
ATOM 581 N N . TYR A 1 72 ? -10.337 2.112 10.809 1.00 88.44 72 TYR A N 1
ATOM 582 C CA . TYR A 1 72 ? -9.294 3.140 10.852 1.00 88.44 72 TYR A CA 1
ATOM 583 C C . TYR A 1 72 ? -7.884 2.568 10.672 1.00 88.44 72 TYR A C 1
ATOM 585 O O . TYR A 1 72 ? -7.036 3.252 10.106 1.00 88.44 72 TYR A O 1
ATOM 593 N N . GLY A 1 73 ? -7.638 1.322 11.088 1.00 89.00 73 GLY A N 1
ATOM 594 C CA . GLY A 1 73 ? -6.385 0.620 10.799 1.00 89.00 73 GLY A CA 1
ATOM 595 C C . GLY A 1 73 ? -6.203 0.400 9.301 1.00 89.00 73 GLY A C 1
ATOM 596 O O . GLY A 1 73 ? -5.185 0.796 8.740 1.00 89.00 73 GLY A O 1
ATOM 597 N N . ASN A 1 74 ? -7.251 -0.092 8.636 1.00 90.56 74 ASN A N 1
ATOM 598 C CA . ASN A 1 74 ? -7.272 -0.264 7.182 1.00 90.56 74 ASN A CA 1
ATOM 599 C C . ASN A 1 74 ? -7.103 1.068 6.440 1.00 90.56 74 ASN A C 1
ATOM 601 O O . ASN A 1 74 ? -6.323 1.156 5.495 1.00 90.56 74 ASN A O 1
ATOM 605 N N . MET A 1 75 ? -7.781 2.129 6.888 1.00 90.88 75 MET A N 1
ATOM 606 C CA . MET A 1 75 ? -7.597 3.470 6.326 1.00 90.88 75 MET A CA 1
ATOM 607 C C . MET A 1 75 ? -6.160 3.968 6.507 1.00 90.88 75 MET A C 1
ATOM 609 O O . MET A 1 75 ? -5.600 4.544 5.576 1.00 90.88 75 MET A O 1
ATOM 613 N N . LEU A 1 76 ? -5.543 3.734 7.671 1.00 92.81 76 LEU A N 1
ATOM 614 C CA . LEU A 1 76 ? -4.165 4.149 7.924 1.00 92.81 76 LEU A CA 1
ATOM 615 C C . LEU A 1 76 ? -3.179 3.401 7.020 1.00 92.81 76 LEU A C 1
ATOM 617 O O . LEU A 1 76 ? -2.314 4.041 6.423 1.00 92.81 76 LEU A O 1
ATOM 621 N N . GLY A 1 77 ? -3.344 2.084 6.861 1.00 91.25 77 GLY A N 1
ATOM 622 C CA . GLY A 1 77 ? -2.578 1.290 5.897 1.00 91.25 77 GLY A CA 1
ATOM 623 C C . GLY A 1 77 ? -2.708 1.845 4.478 1.00 91.25 77 GLY A C 1
ATOM 624 O O . GLY A 1 77 ? -1.706 2.156 3.831 1.00 91.25 77 GLY A O 1
ATOM 625 N N . ILE A 1 78 ? -3.940 2.099 4.025 1.00 91.69 78 ILE A N 1
ATOM 626 C CA . ILE A 1 78 ? -4.213 2.676 2.702 1.00 91.69 78 ILE A CA 1
ATOM 627 C C . ILE A 1 78 ? -3.476 4.004 2.500 1.00 91.69 78 ILE A C 1
ATOM 629 O O . ILE A 1 78 ? -2.807 4.171 1.480 1.00 91.69 78 ILE A O 1
ATOM 633 N N . VAL A 1 79 ? -3.577 4.931 3.457 1.00 91.88 79 VAL A N 1
ATOM 634 C CA . VAL A 1 79 ? -2.944 6.257 3.375 1.00 91.88 79 VAL A CA 1
ATOM 635 C C . VAL A 1 79 ? -1.422 6.142 3.306 1.00 91.88 79 VAL A C 1
ATOM 637 O O . VAL A 1 79 ? -0.794 6.817 2.489 1.00 91.88 79 VAL A O 1
ATOM 640 N N . PHE A 1 80 ? -0.821 5.267 4.115 1.00 93.12 80 PHE A N 1
ATOM 641 C CA . PHE A 1 80 ? 0.626 5.068 4.105 1.00 93.12 80 PHE A CA 1
ATOM 642 C C . PHE A 1 80 ? 1.122 4.443 2.799 1.00 93.12 80 PHE A C 1
ATOM 644 O O . PHE A 1 80 ? 2.125 4.900 2.255 1.00 93.12 80 PHE A O 1
ATOM 651 N N . GLY A 1 81 ? 0.426 3.439 2.263 1.00 90.06 81 GLY A N 1
ATOM 652 C CA . GLY A 1 81 ? 0.819 2.826 0.992 1.00 90.06 81 GLY A CA 1
ATOM 653 C C . GLY A 1 81 ? 0.523 3.699 -0.234 1.00 90.06 81 GLY A C 1
ATOM 654 O O . GLY A 1 81 ? 1.213 3.582 -1.245 1.00 90.06 81 GLY A O 1
ATOM 655 N N . LEU A 1 82 ? -0.427 4.639 -0.147 1.00 90.56 82 LEU A N 1
ATOM 656 C CA . LEU A 1 82 ? -0.699 5.606 -1.219 1.00 90.56 82 LEU A CA 1
ATOM 657 C C . LEU A 1 82 ? 0.437 6.615 -1.424 1.00 90.56 82 LEU A C 1
ATOM 659 O O . LEU A 1 82 ? 0.621 7.087 -2.543 1.00 90.56 82 LEU A O 1
ATOM 663 N N . LEU A 1 83 ? 1.214 6.942 -0.387 1.00 88.62 83 LEU A N 1
ATOM 664 C CA . LEU A 1 83 ? 2.323 7.899 -0.486 1.00 88.62 83 LEU A CA 1
ATOM 665 C C . LEU A 1 83 ? 3.349 7.484 -1.564 1.00 88.62 83 LEU A C 1
ATOM 667 O O . LEU A 1 83 ? 3.564 8.259 -2.500 1.00 88.62 83 LEU A O 1
ATOM 671 N N . PRO A 1 84 ? 3.927 6.264 -1.526 1.00 88.38 84 PRO A N 1
ATOM 672 C CA . PRO A 1 84 ? 4.772 5.761 -2.609 1.00 88.38 84 PRO A CA 1
ATOM 673 C C . PRO A 1 84 ? 4.076 5.715 -3.966 1.00 88.38 84 PRO A C 1
ATOM 675 O O . PRO A 1 84 ? 4.726 5.960 -4.977 1.00 88.38 84 PRO A O 1
ATOM 678 N N . VAL A 1 85 ? 2.771 5.427 -4.006 1.00 87.75 85 VAL A N 1
ATOM 679 C CA . VAL A 1 85 ? 1.990 5.370 -5.253 1.00 87.75 85 VAL A CA 1
ATOM 680 C C . VAL A 1 85 ? 1.890 6.725 -5.927 1.00 87.75 85 VAL A C 1
ATOM 682 O O . VAL A 1 85 ? 2.137 6.824 -7.127 1.00 87.75 85 VAL A O 1
ATOM 685 N N . VAL A 1 86 ? 1.597 7.775 -5.166 1.00 87.88 86 VAL A N 1
ATOM 686 C CA . VAL A 1 86 ? 1.534 9.144 -5.686 1.00 87.88 86 VAL A CA 1
ATOM 687 C C . VAL A 1 86 ? 2.917 9.614 -6.138 1.00 87.88 86 VAL A C 1
ATOM 689 O O . VAL A 1 86 ? 3.047 10.162 -7.232 1.00 87.88 86 VAL A O 1
ATOM 692 N N . ILE A 1 87 ? 3.961 9.351 -5.343 1.00 86.75 87 ILE A N 1
ATOM 693 C CA . ILE A 1 87 ? 5.343 9.729 -5.677 1.00 86.75 87 ILE A CA 1
ATOM 694 C C . ILE A 1 87 ? 5.806 9.020 -6.957 1.00 86.75 87 ILE A C 1
ATOM 696 O O . ILE A 1 87 ? 6.307 9.668 -7.876 1.00 86.75 87 ILE A O 1
ATOM 700 N N . ALA A 1 88 ? 5.593 7.706 -7.053 1.00 83.94 88 ALA A N 1
ATOM 701 C CA . ALA A 1 88 ? 5.934 6.921 -8.234 1.00 83.94 88 ALA A CA 1
ATOM 702 C C . ALA A 1 88 ? 5.138 7.363 -9.467 1.00 83.94 88 ALA A C 1
ATOM 704 O O . ALA A 1 88 ? 5.709 7.523 -10.546 1.00 83.94 88 ALA A O 1
ATOM 705 N N . GLY A 1 89 ? 3.833 7.594 -9.301 1.00 83.12 89 GLY A N 1
ATOM 706 C CA . GLY A 1 89 ? 2.947 8.056 -10.364 1.00 83.12 89 GLY A CA 1
ATOM 707 C C . GLY A 1 89 ? 3.383 9.404 -10.934 1.00 83.12 89 GLY A C 1
ATOM 708 O O . GLY A 1 89 ? 3.351 9.586 -12.149 1.00 83.12 89 GLY A O 1
ATOM 709 N N . TRP A 1 90 ? 3.862 10.316 -10.084 1.00 84.69 90 TRP A N 1
ATOM 710 C CA . TRP A 1 90 ? 4.389 11.612 -10.510 1.00 84.69 90 TRP A CA 1
ATOM 711 C C . TRP A 1 90 ? 5.750 11.493 -11.213 1.00 84.69 90 TRP A C 1
ATOM 713 O O . TRP A 1 90 ? 5.928 12.029 -12.306 1.00 84.69 90 TRP A O 1
ATOM 723 N N . LEU A 1 91 ? 6.693 10.745 -10.630 1.00 83.94 91 LEU A N 1
ATOM 724 C CA . LEU A 1 91 ? 8.056 10.612 -11.161 1.00 83.94 91 LEU A CA 1
ATOM 725 C C . LEU A 1 91 ? 8.129 9.811 -12.468 1.00 83.94 91 LEU A C 1
ATOM 727 O O . LEU A 1 91 ? 8.945 10.126 -13.331 1.00 83.94 91 LEU A O 1
ATOM 731 N N . TYR A 1 92 ? 7.288 8.785 -12.625 1.00 78.69 92 TYR A N 1
ATOM 732 C CA . TYR A 1 92 ? 7.401 7.812 -13.719 1.00 78.69 92 TYR A CA 1
ATOM 733 C C . TYR A 1 92 ? 6.155 7.724 -14.610 1.00 78.69 92 TYR A C 1
ATOM 735 O O . TYR A 1 92 ? 6.132 6.899 -15.522 1.00 78.69 92 TYR A O 1
ATOM 743 N N . HIS A 1 93 ? 5.133 8.562 -14.380 1.00 76.69 93 HIS A N 1
ATOM 744 C CA . HIS A 1 93 ? 3.891 8.596 -15.168 1.00 76.69 93 HIS A CA 1
ATOM 745 C C . HIS A 1 93 ? 3.266 7.199 -15.323 1.00 76.69 93 HIS A C 1
ATOM 747 O O . HIS A 1 93 ? 2.965 6.732 -16.423 1.00 76.69 93 HIS A O 1
ATOM 753 N N . THR A 1 94 ? 3.096 6.499 -14.200 1.00 70.12 94 THR A N 1
ATOM 754 C CA . THR A 1 94 ? 2.654 5.100 -14.149 1.00 70.12 94 THR A CA 1
ATOM 755 C C . THR A 1 94 ? 1.218 4.965 -13.625 1.00 70.12 94 THR A C 1
ATOM 757 O O . THR A 1 94 ? 1.007 4.569 -12.482 1.00 70.12 94 THR A O 1
ATOM 760 N N . PRO A 1 95 ? 0.173 5.224 -14.435 1.00 69.19 95 PRO A N 1
ATOM 761 C CA . PRO A 1 95 ? -1.218 5.089 -13.979 1.00 69.19 95 PRO A CA 1
ATOM 762 C C . PRO A 1 95 ? -1.583 3.644 -13.592 1.00 69.19 95 PRO A C 1
ATOM 764 O O . PRO A 1 95 ? -2.412 3.424 -12.712 1.00 69.19 95 PRO A O 1
ATOM 767 N N . ILE A 1 96 ? -0.908 2.653 -14.191 1.00 82.44 96 ILE A N 1
ATOM 768 C CA . ILE A 1 96 ? -1.035 1.224 -13.848 1.00 82.44 96 ILE A CA 1
ATOM 769 C C . ILE A 1 96 ? -0.650 0.964 -12.386 1.00 82.44 96 ILE A C 1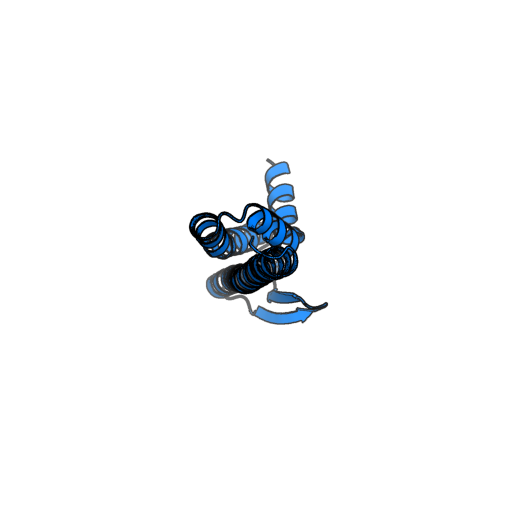
ATOM 771 O O . ILE A 1 96 ? -1.144 0.029 -11.764 1.00 82.44 96 ILE A O 1
ATOM 775 N N . PHE A 1 97 ? 0.197 1.812 -11.810 1.00 81.44 97 PHE A N 1
ATOM 776 C CA . PHE A 1 97 ? 0.728 1.616 -10.475 1.00 81.44 97 PHE A CA 1
ATOM 777 C C . PHE A 1 97 ? -0.343 1.713 -9.387 1.00 81.44 97 PHE A C 1
ATOM 779 O O . PHE A 1 97 ? -0.403 0.869 -8.493 1.00 81.44 97 PHE A O 1
ATOM 786 N N . LEU A 1 98 ? -1.255 2.678 -9.523 1.00 84.00 98 LEU A N 1
ATOM 787 C CA . LEU A 1 98 ? -2.417 2.794 -8.648 1.00 84.00 98 LEU A CA 1
ATOM 788 C C . LEU A 1 98 ? -3.310 1.553 -8.741 1.00 84.00 98 LEU A C 1
ATOM 790 O O . LEU A 1 98 ? -3.753 1.050 -7.715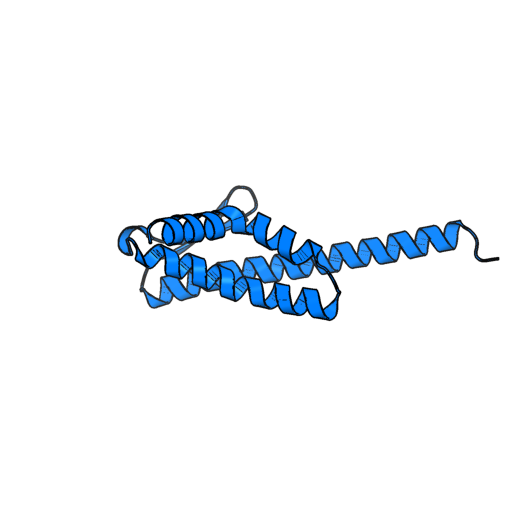 1.00 84.00 98 LEU A O 1
ATOM 794 N N . LEU A 1 99 ? -3.534 1.029 -9.950 1.00 86.75 99 LEU A N 1
ATOM 795 C CA . LEU A 1 99 ? -4.334 -0.183 -10.144 1.00 86.75 99 LEU A CA 1
ATOM 796 C C . LEU A 1 99 ? -3.692 -1.392 -9.458 1.00 86.75 99 LEU A C 1
ATOM 798 O O . LEU A 1 99 ? -4.376 -2.113 -8.740 1.00 86.75 99 LEU A O 1
ATOM 802 N N . LEU A 1 100 ? -2.384 -1.593 -9.630 1.00 87.81 100 LEU A N 1
ATOM 803 C CA . LEU A 1 100 ? -1.666 -2.695 -8.986 1.00 87.81 100 LEU A CA 1
ATOM 804 C C . LEU A 1 100 ? -1.704 -2.595 -7.461 1.00 87.81 100 LEU A C 1
ATOM 806 O O . LEU A 1 100 ? -1.909 -3.604 -6.791 1.00 87.81 100 LEU A O 1
ATOM 810 N N . TYR A 1 101 ? -1.559 -1.388 -6.917 1.00 88.69 101 TYR A N 1
ATOM 811 C CA . TYR A 1 101 ? -1.691 -1.163 -5.482 1.00 88.69 101 TYR A CA 1
ATOM 812 C C . TYR A 1 101 ? -3.114 -1.442 -4.975 1.00 88.69 101 TYR A C 1
ATOM 814 O O . TYR A 1 101 ? -3.286 -2.135 -3.975 1.00 88.69 101 TYR A O 1
ATOM 822 N N . LEU A 1 102 ? -4.144 -0.975 -5.691 1.00 87.19 102 LEU A N 1
ATOM 823 C CA . LEU A 1 102 ? -5.545 -1.267 -5.369 1.00 87.19 102 LEU A CA 1
ATOM 824 C C . LEU A 1 102 ? -5.827 -2.775 -5.368 1.00 87.19 102 LEU A C 1
ATOM 826 O O . LEU A 1 102 ? -6.536 -3.256 -4.489 1.00 87.19 102 LEU A O 1
ATOM 830 N N . PHE A 1 103 ? -5.256 -3.522 -6.318 1.00 87.81 103 PHE A N 1
ATOM 831 C CA . PHE A 1 103 ? -5.354 -4.983 -6.342 1.00 87.81 103 PHE A CA 1
ATOM 832 C C . PHE A 1 103 ? -4.625 -5.634 -5.164 1.00 87.81 103 PHE A C 1
ATOM 834 O O . PHE A 1 103 ? -5.182 -6.530 -4.534 1.00 87.81 103 PHE A O 1
ATOM 841 N N . ALA A 1 104 ? -3.410 -5.183 -4.844 1.00 85.00 104 ALA A N 1
ATOM 842 C CA . ALA A 1 104 ? -2.625 -5.726 -3.735 1.00 85.00 104 ALA A CA 1
ATOM 843 C C . ALA A 1 104 ? -3.315 -5.530 -2.374 1.00 85.00 104 ALA A C 1
ATOM 845 O O . ALA A 1 104 ? -3.240 -6.404 -1.516 1.00 85.00 104 ALA A O 1
ATOM 846 N N . CYS A 1 105 ? -4.030 -4.416 -2.201 1.00 87.69 105 CYS A N 1
ATOM 847 C CA . CYS A 1 105 ? -4.701 -4.046 -0.953 1.00 87.69 105 CYS A CA 1
ATOM 848 C C . CYS A 1 105 ? -6.237 -4.163 -1.034 1.00 87.69 105 CYS A C 1
ATOM 850 O O . CYS A 1 105 ? -6.950 -3.518 -0.261 1.00 87.69 105 CYS A O 1
ATOM 852 N N . TYR A 1 106 ? -6.763 -4.957 -1.975 1.00 88.25 106 TYR A N 1
ATOM 853 C CA . TYR A 1 106 ? -8.195 -5.025 -2.297 1.00 88.25 106 TYR A CA 1
ATOM 854 C C . TYR A 1 106 ? -9.087 -5.295 -1.077 1.00 88.25 106 TYR A C 1
ATOM 856 O O . TYR A 1 106 ? -10.122 -4.647 -0.913 1.00 88.25 106 TYR A O 1
ATOM 864 N N . ASP A 1 107 ? -8.676 -6.215 -0.202 1.00 85.25 107 ASP A N 1
ATOM 865 C CA . ASP A 1 107 ? -9.451 -6.592 0.984 1.00 85.25 107 ASP A CA 1
ATOM 866 C C . ASP A 1 107 ? -9.643 -5.412 1.951 1.00 85.25 107 ASP A C 1
ATOM 868 O O . ASP A 1 107 ? -10.734 -5.227 2.501 1.00 85.25 107 ASP A O 1
ATOM 872 N N . ASP A 1 108 ? -8.617 -4.575 2.116 1.00 85.75 108 ASP A N 1
ATOM 873 C CA . ASP A 1 108 ? -8.661 -3.423 3.017 1.00 85.75 108 ASP A CA 1
ATOM 874 C C . ASP A 1 108 ? -9.496 -2.285 2.438 1.00 85.75 108 ASP A C 1
ATOM 876 O O . ASP A 1 108 ? -10.324 -1.713 3.153 1.00 85.75 108 ASP A O 1
ATOM 880 N N . PHE A 1 109 ? -9.380 -2.022 1.132 1.00 86.38 109 PHE A N 1
ATOM 881 C CA . PHE A 1 109 ? -10.289 -1.109 0.435 1.00 86.38 109 PHE A CA 1
ATOM 882 C C . PHE A 1 109 ? -11.741 -1.590 0.523 1.00 86.38 109 PHE A C 1
ATOM 884 O O . PHE A 1 109 ? -12.632 -0.807 0.853 1.00 86.38 109 PHE A O 1
ATOM 891 N N . GLY A 1 110 ? -11.990 -2.881 0.294 1.00 86.50 110 GLY A N 1
ATOM 892 C CA . GLY A 1 110 ? -13.320 -3.476 0.393 1.00 86.50 110 GLY A CA 1
ATOM 893 C C . GLY A 1 110 ? -13.913 -3.365 1.799 1.00 86.50 110 GLY A C 1
ATOM 894 O O . GLY A 1 110 ? -15.102 -3.080 1.945 1.00 86.50 110 GLY A O 1
ATOM 895 N N . ALA A 1 111 ? -13.097 -3.537 2.840 1.00 86.12 111 ALA A N 1
ATOM 896 C CA . ALA A 1 111 ? -13.518 -3.343 4.225 1.00 86.12 111 ALA A CA 1
ATOM 897 C C . ALA A 1 111 ? -13.903 -1.884 4.522 1.00 86.12 111 ALA A C 1
ATOM 899 O O . ALA A 1 111 ? -14.928 -1.650 5.161 1.00 86.12 111 ALA A O 1
ATOM 900 N N . VAL A 1 112 ? -13.133 -0.910 4.022 1.00 87.56 112 VAL A N 1
ATOM 901 C CA . VAL A 1 112 ? -13.450 0.520 4.177 1.00 87.56 112 VAL A CA 1
ATOM 902 C C . VAL A 1 112 ? -14.732 0.888 3.427 1.00 87.56 112 VAL A C 1
ATOM 904 O O . VAL A 1 112 ? -15.609 1.530 3.999 1.00 87.56 112 VAL A O 1
ATOM 907 N N . VAL A 1 113 ? -14.890 0.439 2.178 1.00 88.44 113 VAL A N 1
ATOM 908 C CA . VAL A 1 113 ? -16.094 0.712 1.374 1.00 88.44 113 VAL A CA 1
ATOM 909 C C . VAL A 1 113 ? -17.349 0.138 2.034 1.00 88.44 113 VAL A C 1
ATOM 911 O O . VAL A 1 113 ? -18.359 0.832 2.122 1.00 88.44 113 VAL A O 1
ATOM 914 N N . LYS A 1 114 ? -17.287 -1.097 2.549 1.00 87.75 114 LYS A N 1
ATOM 915 C CA . LYS A 1 114 ? -18.411 -1.715 3.273 1.00 87.75 114 LYS A CA 1
ATOM 916 C C . LYS A 1 114 ? -18.820 -0.930 4.513 1.00 87.75 114 LYS A C 1
ATOM 918 O O . LYS A 1 114 ? -19.998 -0.929 4.850 1.00 87.75 114 LYS A O 1
ATOM 923 N N . GLU A 1 115 ? -17.872 -0.304 5.207 1.00 85.88 115 GLU A N 1
ATOM 924 C CA . GLU A 1 115 ? -18.199 0.543 6.353 1.00 85.88 115 GLU A CA 1
ATOM 925 C C . GLU A 1 115 ? -18.853 1.854 5.912 1.00 85.88 115 GLU A C 1
ATOM 927 O O . GLU A 1 115 ? -19.852 2.260 6.495 1.00 85.88 115 GLU A O 1
ATOM 932 N N . LEU A 1 116 ? -18.350 2.475 4.842 1.00 84.25 116 LEU A N 1
ATOM 933 C CA . LEU A 1 116 ? -18.927 3.703 4.288 1.00 84.25 116 LEU A CA 1
ATOM 934 C C . LEU A 1 116 ? -20.366 3.515 3.787 1.00 84.25 116 LEU A C 1
ATOM 936 O O . LEU A 1 116 ? -21.160 4.436 3.900 1.00 84.25 116 LEU A O 1
ATOM 940 N N . GLN A 1 117 ? -20.722 2.331 3.281 1.00 85.69 117 GLN A N 1
ATOM 941 C CA . GLN A 1 117 ? -22.083 2.010 2.824 1.00 85.69 117 GLN A CA 1
ATOM 942 C C . GLN A 1 117 ? -23.114 1.839 3.953 1.00 85.69 117 GLN A C 1
ATOM 944 O O . GLN A 1 117 ? -24.300 1.687 3.666 1.00 85.69 117 GLN A O 1
ATOM 949 N N . LYS A 1 118 ? -22.685 1.797 5.220 1.00 79.62 118 LYS A N 1
ATOM 950 C CA . LYS A 1 118 ? -23.594 1.716 6.377 1.00 79.62 118 LYS A CA 1
ATOM 951 C C . LYS A 1 118 ? -24.088 3.088 6.848 1.00 79.62 118 LYS A C 1
ATOM 953 O O . LYS A 1 118 ? -24.962 3.126 7.714 1.00 79.62 118 LYS A O 1
ATOM 958 N N . PHE A 1 119 ? -23.502 4.167 6.330 1.00 61.56 119 PHE A N 1
ATOM 959 C CA . PHE A 1 119 ? -23.922 5.550 6.552 1.00 61.56 119 PHE A CA 1
ATOM 960 C C . PHE A 1 119 ? -24.885 5.993 5.452 1.00 61.56 119 PHE A C 1
ATOM 962 O O . PHE A 1 119 ? -25.796 6.783 5.783 1.00 61.56 119 PHE A O 1
#